Protein AF-A0A946EES5-F1 (afdb_monomer)

Mean predicted aligned error: 3.03 Å

Solvent-accessible surface area (backbone atoms only — not comparable to full-atom values): 7093 Å² total; per-residue (Å²): 96,81,45,80,46,73,55,46,76,52,67,32,82,44,67,64,56,94,56,80,50,48,22,38,43,34,30,37,31,34,50,18,41,40,41,34,32,42,40,18,38,38,37,52,71,49,54,51,23,34,46,30,40,52,43,54,90,53,88,56,93,37,40,19,36,37,62,65,50,45,87,90,53,34,37,37,34,41,23,27,32,66,66,40,57,74,72,60,67,70,51,71,50,74,49,70,51,97,86,68,33,36,35,37,25,52,73,89,39,61,53,32,39,34,33,49,96,59,87,84,51,77,89,43,49,47,78,50,68,48,93,122

pLDDT: mean 94.78, std 5.59, range [58.81, 98.81]

Secondary structure (DSSP, 8-state):
---EEEEEESS-EEE--SSSS--EEEEEESS-EEEE-TT-EEEEEES--EEEEE-TT---SS-EEEEEE-TTT-EEEEEE-HHHHHTT---EEEEE-TTS-EEEEETTEEEEEEEESS---GGGEEEEE---

Structure (mmCIF, N/CA/C/O backbone):
data_AF-A0A946EES5-F1
#
_entry.id   AF-A0A946EES5-F1
#
loop_
_atom_site.group_PDB
_atom_site.id
_atom_site.type_symbol
_atom_site.label_atom_id
_atom_site.label_alt_id
_atom_site.label_comp_id
_atom_site.label_asym_id
_atom_site.label_entity_id
_atom_site.label_seq_id
_atom_site.pdbx_PDB_ins_code
_atom_site.Cartn_x
_atom_site.Cartn_y
_atom_site.Cartn_z
_atom_site.occupancy
_atom_site.B_iso_or_equiv
_atom_site.auth_seq_id
_atom_site.auth_comp_id
_atom_site.auth_asym_id
_atom_site.auth_atom_id
_atom_site.pdbx_PDB_model_num
ATOM 1 N N . GLY A 1 1 ? 15.443 2.093 -7.897 1.00 84.12 1 GLY A N 1
ATOM 2 C CA . GLY A 1 1 ? 16.184 3.347 -8.166 1.00 84.12 1 GLY A CA 1
ATOM 3 C C . GLY A 1 1 ? 15.425 4.427 -7.443 1.00 84.12 1 GLY A C 1
ATOM 4 O O . GLY A 1 1 ? 14.816 4.089 -6.462 1.00 84.12 1 GLY A O 1
ATOM 5 N N . GLU A 1 2 ? 15.420 5.695 -7.856 1.00 94.44 2 GLU A N 1
ATOM 6 C CA . GLU A 1 2 ? 14.176 6.461 -7.634 1.00 94.44 2 GLU A CA 1
ATOM 7 C C . GLU A 1 2 ? 13.440 6.356 -8.960 1.00 94.44 2 GLU A C 1
ATOM 9 O O . GLU A 1 2 ? 13.906 6.918 -9.959 1.00 94.44 2 GLU A O 1
ATOM 14 N N . ASP A 1 3 ? 12.376 5.567 -8.988 1.00 95.31 3 ASP A N 1
ATOM 15 C CA . ASP A 1 3 ? 11.638 5.232 -10.191 1.00 95.31 3 ASP A CA 1
ATOM 16 C C . ASP A 1 3 ? 10.216 5.814 -10.146 1.00 95.31 3 ASP A C 1
ATOM 18 O O . ASP A 1 3 ? 9.598 6.016 -9.099 1.00 95.31 3 ASP A O 1
ATOM 22 N N . VAL A 1 4 ? 9.699 6.143 -11.331 1.00 97.06 4 VAL A N 1
ATOM 23 C CA . VAL A 1 4 ? 8.317 6.594 -11.521 1.00 97.06 4 VAL A CA 1
ATOM 24 C C . VAL A 1 4 ? 7.677 5.679 -12.552 1.00 97.06 4 VAL A C 1
ATOM 26 O O . VAL A 1 4 ? 8.108 5.649 -13.709 1.00 97.06 4 VAL A O 1
ATOM 29 N N . LEU A 1 5 ? 6.660 4.936 -12.129 1.00 97.81 5 LEU A N 1
ATOM 30 C CA . LEU A 1 5 ? 6.031 3.869 -12.896 1.00 97.81 5 LEU A CA 1
ATOM 31 C C . LEU A 1 5 ? 4.550 4.188 -13.133 1.00 97.81 5 LEU A C 1
ATOM 33 O O . LEU A 1 5 ? 3.841 4.594 -12.215 1.00 97.81 5 LEU A O 1
ATOM 37 N N . PHE A 1 6 ? 4.096 3.999 -14.374 1.00 97.94 6 PHE A N 1
ATOM 38 C CA . PHE A 1 6 ? 2.715 4.236 -14.801 1.00 97.94 6 PHE A CA 1
ATOM 39 C C . PHE A 1 6 ? 2.203 3.018 -15.577 1.00 97.94 6 PHE A C 1
ATOM 41 O O . PHE A 1 6 ? 2.826 2.665 -16.583 1.00 97.94 6 PHE A O 1
ATOM 48 N N . GLY A 1 7 ? 1.089 2.423 -15.146 1.00 97.88 7 GLY A N 1
ATOM 49 C CA . GLY A 1 7 ? 0.407 1.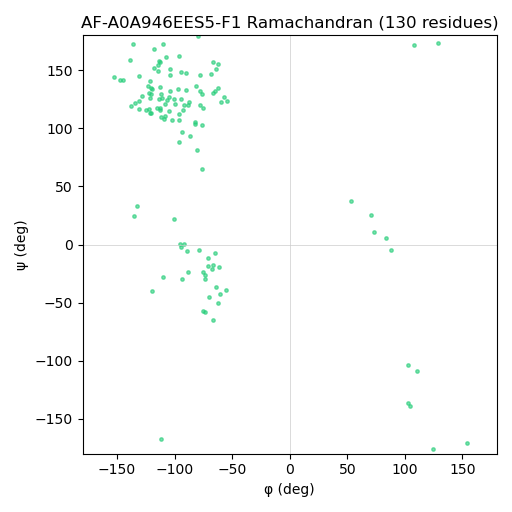337 -15.865 1.00 97.88 7 GLY A CA 1
ATOM 50 C C . GLY A 1 7 ? -0.351 1.869 -17.081 1.00 97.88 7 GLY A C 1
ATOM 51 O O . GLY A 1 7 ? -0.014 1.597 -18.237 1.00 97.88 7 GLY A O 1
ATOM 52 N N . GLY A 1 8 ? -1.267 2.805 -16.834 1.00 97.88 8 GLY A N 1
ATOM 53 C CA . GLY A 1 8 ? -1.996 3.522 -17.869 1.00 97.88 8 GLY A CA 1
ATOM 54 C C . GLY A 1 8 ? -3.417 3.006 -18.038 1.00 97.88 8 GLY A C 1
ATOM 55 O O . GLY A 1 8 ? -4.296 3.445 -17.314 1.00 97.88 8 GLY A O 1
ATOM 56 N N . ASN A 1 9 ? -3.682 2.221 -19.084 1.00 98.31 9 ASN A N 1
ATOM 57 C CA . ASN A 1 9 ? -5.004 1.624 -19.300 1.00 98.31 9 ASN A CA 1
ATOM 58 C C . ASN A 1 9 ? -4.859 0.102 -19.379 1.00 98.31 9 ASN A C 1
ATOM 60 O O . ASN A 1 9 ? -4.084 -0.378 -20.211 1.00 98.31 9 ASN A O 1
ATOM 64 N N . GLY A 1 10 ? -5.764 -0.610 -18.719 1.00 98.38 10 GLY A N 1
ATOM 65 C CA . GLY A 1 10 ? -5.764 -2.065 -18.613 1.00 98.38 10 GLY A CA 1
ATOM 66 C C . GLY A 1 10 ? -5.372 -2.489 -17.202 1.00 98.38 10 GLY A C 1
ATOM 67 O O . GLY A 1 10 ? -4.995 -1.652 -16.406 1.00 98.38 10 GLY A O 1
ATOM 68 N N . ASP A 1 11 ? -5.492 -3.780 -16.920 1.00 98.75 11 ASP A N 1
ATOM 69 C CA . ASP A 1 11 ? -5.149 -4.335 -15.611 1.00 98.75 11 ASP A CA 1
ATOM 70 C C . ASP A 1 11 ? -3.627 -4.561 -15.566 1.00 98.75 11 ASP A C 1
ATOM 72 O O . ASP A 1 11 ? -3.104 -5.469 -16.233 1.00 98.75 11 ASP A O 1
ATOM 76 N N . ASP A 1 12 ? -2.908 -3.705 -14.845 1.00 98.69 12 ASP A N 1
ATOM 77 C CA . ASP A 1 12 ? -1.452 -3.641 -14.833 1.00 98.69 12 ASP A CA 1
ATOM 78 C C . ASP A 1 12 ? -0.833 -4.252 -13.561 1.00 98.69 12 ASP A C 1
ATOM 80 O O . ASP A 1 12 ? -1.397 -4.254 -12.469 1.00 98.69 12 ASP A O 1
ATOM 84 N N . TYR A 1 13 ? 0.388 -4.778 -13.709 1.00 98.25 13 TYR A N 1
ATOM 85 C CA . TYR A 1 13 ? 1.253 -5.168 -12.591 1.00 98.25 13 TYR A CA 1
ATOM 86 C C . TYR A 1 13 ? 2.411 -4.180 -12.496 1.00 98.25 13 TYR A C 1
ATOM 88 O O . TYR A 1 13 ? 3.197 -4.057 -13.444 1.00 98.25 13 TYR A O 1
ATOM 96 N N . ILE A 1 14 ? 2.541 -3.508 -11.354 1.00 98.00 14 ILE A N 1
ATOM 97 C CA . ILE A 1 14 ? 3.556 -2.481 -11.122 1.00 98.00 14 ILE A CA 1
ATOM 98 C C . ILE A 1 14 ? 4.310 -2.798 -9.834 1.00 98.00 14 ILE A C 1
ATOM 100 O O . ILE A 1 14 ? 3.704 -2.973 -8.787 1.00 98.00 14 ILE A O 1
ATOM 104 N N . GLU A 1 15 ? 5.639 -2.830 -9.899 1.00 95.44 15 GLU A N 1
ATOM 105 C CA . GLU A 1 15 ? 6.515 -3.102 -8.757 1.00 95.44 15 GLU A CA 1
ATOM 106 C C . GLU A 1 15 ? 7.659 -2.084 -8.753 1.00 95.44 15 GLU A C 1
ATOM 108 O O . GLU A 1 15 ? 8.386 -1.988 -9.745 1.00 95.44 15 GLU A O 1
ATOM 113 N N . GLY A 1 16 ? 7.797 -1.314 -7.665 1.00 88.94 16 GLY A N 1
ATOM 114 C CA . GLY A 1 16 ? 8.840 -0.280 -7.523 1.00 88.94 16 GLY A CA 1
ATOM 115 C C . GLY A 1 16 ? 10.251 -0.874 -7.526 1.00 88.94 16 GLY A C 1
ATOM 116 O O . GLY A 1 16 ? 11.166 -0.382 -8.185 1.00 88.94 16 GLY A O 1
ATOM 117 N N . GLY A 1 17 ? 10.382 -2.050 -6.916 1.00 87.62 17 GLY A N 1
ATOM 118 C CA . GLY A 1 17 ? 11.626 -2.792 -6.804 1.00 87.62 17 GLY A CA 1
ATOM 119 C C . GLY A 1 17 ? 11.953 -3.092 -5.349 1.00 87.62 17 GLY A C 1
ATOM 120 O O . GLY A 1 17 ? 11.172 -2.818 -4.446 1.00 87.62 17 GLY A O 1
ATOM 121 N N . SER A 1 18 ? 13.120 -3.704 -5.128 1.00 83.00 18 SER A N 1
ATOM 122 C CA . SER A 1 18 ? 13.501 -4.241 -3.818 1.00 83.00 18 SER A CA 1
ATOM 123 C C . SER A 1 18 ? 14.453 -3.360 -3.006 1.00 83.00 18 SER A C 1
ATOM 125 O O . SER A 1 18 ? 15.265 -3.878 -2.230 1.00 83.00 18 SER A O 1
ATOM 127 N N . ASP A 1 19 ? 14.496 -2.064 -3.299 1.00 87.00 19 ASP A N 1
ATOM 128 C CA . ASP A 1 19 ? 15.456 -1.153 -2.691 1.00 87.00 19 ASP A CA 1
ATOM 129 C C . ASP A 1 19 ? 14.782 -0.164 -1.727 1.00 87.00 19 ASP A C 1
ATOM 131 O O . ASP A 1 19 ? 13.579 -0.189 -1.512 1.00 87.00 19 ASP A O 1
ATOM 135 N N . THR A 1 20 ? 15.586 0.615 -1.002 1.00 85.44 20 THR A N 1
ATOM 136 C CA . THR A 1 20 ? 15.082 1.504 0.062 1.00 85.44 20 THR A CA 1
ATOM 137 C C . THR A 1 20 ? 14.815 2.928 -0.418 1.00 85.44 20 THR A C 1
ATOM 139 O O . THR A 1 20 ? 14.522 3.809 0.398 1.00 85.44 20 THR A O 1
ATOM 142 N N . VAL A 1 21 ? 15.095 3.206 -1.687 1.00 92.31 21 VAL A N 1
ATOM 143 C CA . VAL A 1 21 ? 14.834 4.493 -2.313 1.00 92.31 21 VAL A CA 1
ATOM 144 C C . VAL A 1 21 ? 13.364 4.498 -2.712 1.00 92.31 21 VAL A C 1
ATOM 146 O O . VAL A 1 21 ? 12.835 3.502 -3.169 1.00 92.31 21 VAL A O 1
ATOM 149 N N . ARG A 1 22 ? 12.697 5.622 -2.453 1.00 95.25 22 ARG A N 1
ATOM 150 C CA . ARG A 1 22 ? 11.265 5.765 -2.702 1.00 95.25 22 ARG A CA 1
ATOM 151 C C . ARG A 1 22 ? 10.975 5.682 -4.194 1.00 95.25 22 ARG A C 1
ATOM 153 O O . ARG A 1 22 ? 11.524 6.488 -4.942 1.00 95.25 22 ARG A O 1
ATOM 160 N N . ASP A 1 23 ? 9.990 4.874 -4.545 1.00 97.31 23 ASP A N 1
ATOM 161 C CA . ASP A 1 23 ? 9.383 4.849 -5.866 1.00 97.31 23 ASP A CA 1
ATOM 162 C C . ASP A 1 23 ? 7.974 5.464 -5.863 1.00 97.31 23 ASP A C 1
ATOM 164 O O . ASP A 1 23 ? 7.323 5.636 -4.824 1.00 97.31 23 ASP A O 1
ATOM 168 N N . PHE A 1 24 ? 7.507 5.839 -7.054 1.00 98.25 24 PHE A N 1
ATOM 169 C CA . PHE A 1 24 ? 6.171 6.388 -7.283 1.00 98.25 24 PHE A CA 1
ATOM 170 C C . PHE A 1 24 ? 5.421 5.518 -8.289 1.00 98.25 24 PHE A C 1
ATOM 172 O O . PHE A 1 24 ? 5.788 5.467 -9.465 1.00 98.25 24 PHE A O 1
ATOM 179 N N . LEU A 1 25 ? 4.367 4.848 -7.830 1.00 98.62 25 LEU A N 1
ATOM 180 C CA . LEU A 1 25 ? 3.597 3.880 -8.604 1.00 98.62 25 LEU A CA 1
ATOM 181 C C . LEU A 1 25 ? 2.197 4.438 -8.877 1.00 98.62 25 LEU A C 1
ATOM 183 O O . LEU A 1 25 ? 1.503 4.875 -7.957 1.00 98.62 25 LEU A O 1
ATOM 187 N N . ASN A 1 26 ? 1.776 4.414 -10.140 1.00 98.69 26 ASN A N 1
ATOM 188 C CA . ASN A 1 26 ? 0.441 4.824 -10.566 1.00 98.69 26 ASN A CA 1
ATOM 189 C C . ASN A 1 26 ? -0.181 3.753 -11.473 1.00 98.69 26 ASN A C 1
ATOM 191 O O . ASN A 1 26 ? 0.355 3.512 -12.556 1.00 98.69 26 ASN A O 1
ATOM 195 N N . GLY A 1 27 ? -1.282 3.142 -11.031 1.00 98.62 27 GLY A N 1
ATOM 196 C CA . GLY A 1 27 ? -2.024 2.128 -11.788 1.00 98.62 27 GLY A CA 1
ATOM 197 C C . GLY A 1 27 ? -2.659 2.733 -13.035 1.00 98.62 27 GLY A C 1
ATOM 198 O O . GLY A 1 27 ? -2.188 2.538 -14.156 1.00 98.62 27 GLY A O 1
ATOM 199 N N . GLY A 1 28 ? -3.606 3.643 -12.827 1.00 98.69 28 GLY A N 1
ATOM 200 C CA . GLY A 1 28 ? -4.261 4.390 -13.888 1.00 98.69 28 GLY A CA 1
ATOM 201 C C . GLY A 1 28 ? -5.713 3.966 -14.033 1.00 98.69 28 GLY A C 1
ATOM 202 O O . GLY A 1 28 ? -6.552 4.393 -13.250 1.00 98.69 28 GLY A O 1
ATOM 203 N N . ARG A 1 29 ? -6.048 3.266 -15.113 1.00 98.62 29 ARG A N 1
ATOM 204 C CA . ARG A 1 29 ? -7.379 2.702 -15.348 1.00 98.62 29 ARG A CA 1
ATOM 205 C C . ARG A 1 29 ? -7.268 1.199 -15.488 1.00 98.62 29 ARG A C 1
ATOM 207 O O . ARG A 1 29 ? -6.640 0.773 -16.451 1.00 98.62 29 ARG A O 1
ATOM 214 N N . GLY A 1 30 ? -8.084 0.461 -14.758 1.00 98.62 30 GLY A N 1
ATOM 215 C CA . GLY A 1 30 ? -8.085 -0.997 -14.777 1.00 98.62 30 GLY A CA 1
ATOM 216 C C . GLY A 1 30 ? -7.995 -1.521 -13.357 1.00 98.62 30 GLY A C 1
ATOM 217 O O . GLY A 1 30 ? -7.871 -0.738 -12.429 1.00 98.62 30 GLY A O 1
ATOM 218 N N . ASP A 1 31 ? -8.113 -2.831 -13.197 1.00 98.81 31 ASP A N 1
ATOM 219 C CA . ASP A 1 31 ? -7.955 -3.458 -11.888 1.00 98.81 31 ASP A CA 1
ATOM 220 C C . ASP A 1 31 ? -6.457 -3.744 -11.680 1.00 98.81 31 ASP A C 1
ATOM 222 O O . ASP A 1 31 ? -5.941 -4.767 -12.145 1.00 98.81 31 ASP A O 1
ATOM 226 N N . ASP A 1 32 ? -5.739 -2.820 -11.039 1.00 98.81 32 ASP A N 1
ATOM 227 C CA . ASP A 1 32 ? -4.276 -2.836 -10.989 1.00 98.81 32 ASP A CA 1
ATOM 228 C C . ASP A 1 32 ? -3.722 -3.532 -9.732 1.00 98.81 32 ASP A C 1
ATOM 230 O O . ASP A 1 32 ? -4.292 -3.485 -8.642 1.00 98.81 32 ASP A O 1
ATOM 234 N N . LEU A 1 33 ? -2.549 -4.163 -9.858 1.00 98.62 33 LEU A N 1
ATOM 235 C CA . LEU A 1 33 ? -1.762 -4.683 -8.735 1.00 98.62 33 LEU A CA 1
ATOM 236 C C . LEU A 1 33 ? -0.476 -3.868 -8.582 1.00 98.62 33 LEU A C 1
ATOM 238 O O . LEU A 1 33 ? 0.447 -3.980 -9.394 1.00 98.62 33 LEU A O 1
ATOM 242 N N . LEU A 1 34 ? -0.402 -3.080 -7.509 1.00 98.62 34 LEU A N 1
ATOM 243 C CA . LEU A 1 34 ? 0.748 -2.242 -7.186 1.00 98.62 34 LEU A CA 1
ATOM 244 C C . LEU A 1 34 ? 1.494 -2.834 -5.987 1.00 98.62 34 LEU A C 1
ATOM 246 O O . LEU A 1 34 ? 0.999 -2.799 -4.861 1.00 98.62 34 LEU A O 1
ATOM 250 N N . VAL A 1 35 ? 2.695 -3.355 -6.230 1.00 97.00 35 VAL A N 1
ATOM 251 C CA . VAL A 1 35 ? 3.589 -3.927 -5.219 1.00 97.00 35 VAL A CA 1
ATOM 252 C C . VAL A 1 35 ? 4.597 -2.874 -4.776 1.00 97.00 35 VAL A C 1
ATOM 254 O O . VAL A 1 35 ? 5.472 -2.460 -5.539 1.00 97.00 35 VAL A O 1
ATOM 257 N N . ALA A 1 36 ? 4.475 -2.455 -3.524 1.00 94.81 36 ALA A N 1
ATOM 258 C CA . ALA A 1 36 ? 5.335 -1.468 -2.898 1.00 94.81 36 ALA A CA 1
ATOM 259 C C . ALA A 1 36 ? 6.164 -2.049 -1.764 1.00 94.81 36 ALA A C 1
ATOM 261 O O . ALA A 1 36 ? 5.770 -2.992 -1.071 1.00 94.81 36 ALA A O 1
ATOM 262 N N . GLN A 1 37 ? 7.288 -1.387 -1.532 1.00 92.25 37 GLN A N 1
ATOM 263 C CA . GLN A 1 37 ? 8.123 -1.580 -0.365 1.00 92.25 37 GLN A CA 1
ATOM 264 C C . GLN A 1 37 ? 8.087 -0.345 0.539 1.00 92.25 37 GLN A C 1
ATOM 266 O O . GLN A 1 37 ? 7.230 0.539 0.446 1.00 92.25 37 GLN A O 1
ATOM 271 N N . GLN A 1 38 ? 9.006 -0.314 1.497 1.00 93.19 38 GLN A N 1
ATOM 272 C CA . GLN A 1 38 ? 9.104 0.758 2.470 1.00 93.19 38 GLN A CA 1
ATOM 273 C C . GLN A 1 38 ? 9.339 2.133 1.827 1.00 93.19 38 GLN A C 1
ATOM 275 O O . GLN A 1 38 ? 10.370 2.396 1.212 1.00 93.19 38 GLN A O 1
ATOM 280 N N . GLY A 1 39 ? 8.439 3.072 2.106 1.00 95.25 39 GLY A N 1
ATOM 281 C CA . GLY A 1 39 ? 8.586 4.473 1.721 1.00 95.25 39 GLY A CA 1
ATOM 282 C C . GLY A 1 39 ? 8.062 4.827 0.331 1.00 95.25 39 GLY A C 1
ATOM 283 O O . GLY A 1 39 ? 8.062 6.024 0.022 1.00 95.25 39 GLY A O 1
ATOM 284 N N . ASP A 1 40 ? 7.602 3.847 -0.447 1.00 97.38 40 ASP A N 1
ATOM 285 C CA . ASP A 1 40 ? 6.989 4.047 -1.762 1.00 97.38 40 ASP A CA 1
ATOM 286 C C . ASP A 1 40 ? 5.654 4.779 -1.668 1.00 97.38 40 ASP A C 1
ATOM 288 O O . ASP A 1 40 ? 4.988 4.783 -0.629 1.00 97.38 40 ASP A O 1
ATOM 292 N N . VAL A 1 41 ? 5.264 5.417 -2.768 1.00 98.25 41 VAL A N 1
ATOM 293 C CA . VAL A 1 41 ? 4.021 6.183 -2.880 1.00 98.25 41 VAL A CA 1
ATOM 294 C C . VAL A 1 41 ? 3.169 5.605 -4.004 1.00 98.25 41 VAL A C 1
ATOM 296 O O . VAL A 1 41 ? 3.630 5.492 -5.137 1.00 98.25 41 VAL A O 1
ATOM 299 N N . LEU A 1 42 ? 1.921 5.268 -3.693 1.00 98.75 42 LEU A N 1
ATOM 300 C CA . LEU A 1 42 ? 1.020 4.512 -4.551 1.00 98.75 42 LEU A CA 1
ATOM 301 C C . LEU A 1 42 ? -0.256 5.298 -4.849 1.00 98.75 42 LEU A C 1
ATOM 303 O O . LEU A 1 42 ? -0.822 5.962 -3.978 1.00 98.75 42 LEU A O 1
ATOM 307 N N . THR A 1 43 ? -0.732 5.193 -6.083 1.00 98.62 43 THR A N 1
ATOM 308 C CA . THR A 1 43 ? -2.044 5.681 -6.522 1.00 98.62 43 THR A CA 1
ATOM 309 C C . THR A 1 43 ? -2.656 4.626 -7.434 1.00 98.62 43 THR A C 1
ATOM 311 O O . THR A 1 43 ? -2.047 4.309 -8.455 1.00 98.62 43 THR A O 1
ATOM 314 N N . GLY A 1 44 ? -3.807 4.075 -7.055 1.00 98.31 44 GLY A N 1
ATOM 315 C CA . GLY A 1 44 ? -4.488 3.023 -7.819 1.00 98.31 44 GLY A CA 1
ATOM 316 C C . GLY A 1 44 ? -5.129 3.603 -9.074 1.00 98.31 44 GLY A C 1
ATOM 317 O O . GLY A 1 44 ? -4.679 3.344 -10.188 1.00 98.31 44 GLY A O 1
ATOM 318 N N . GLY A 1 45 ? -6.023 4.573 -8.887 1.00 98.31 45 GLY A N 1
ATOM 319 C CA . GLY A 1 45 ? -6.753 5.226 -9.964 1.00 98.31 45 GLY A CA 1
ATOM 320 C C . GLY A 1 45 ? -8.196 4.734 -10.087 1.00 98.31 45 GLY A C 1
ATOM 321 O O . GLY A 1 45 ? -8.948 4.730 -9.118 1.00 98.31 45 GLY A O 1
ATOM 322 N N . GLU A 1 46 ? -8.652 4.490 -11.317 1.00 98.19 46 GLU A N 1
ATOM 323 C CA . GLU A 1 46 ? -9.996 3.967 -11.585 1.00 98.19 46 GLU A CA 1
ATOM 324 C C . GLU A 1 46 ? -9.940 2.435 -11.676 1.00 98.19 46 GLU A C 1
ATOM 326 O O . GLU A 1 46 ? -9.423 1.930 -12.668 1.00 98.19 46 GLU A O 1
ATOM 331 N N . GLY A 1 47 ? -10.595 1.711 -10.770 1.00 98.25 47 GLY A N 1
ATOM 332 C CA . GLY A 1 47 ? -10.677 0.252 -10.856 1.00 98.25 47 GLY A CA 1
ATOM 333 C C . GLY A 1 47 ? -10.871 -0.403 -9.501 1.00 98.25 47 GLY A C 1
ATOM 334 O O . GLY A 1 47 ? -11.183 0.281 -8.530 1.00 98.25 47 GLY A O 1
ATOM 335 N N . LEU A 1 48 ? -10.759 -1.731 -9.472 1.00 98.62 48 LEU A N 1
ATOM 336 C CA . LEU A 1 48 ? -10.641 -2.518 -8.247 1.00 98.62 48 LEU A CA 1
ATOM 337 C C . LEU A 1 48 ? -9.156 -2.798 -7.992 1.00 98.62 48 LEU A C 1
ATOM 339 O O . LEU A 1 48 ? -8.630 -3.824 -8.435 1.00 98.62 48 LEU A O 1
ATOM 343 N N . ASP A 1 49 ? -8.480 -1.894 -7.290 1.00 98.75 49 ASP A N 1
ATOM 344 C CA . ASP A 1 49 ? -7.028 -1.956 -7.162 1.00 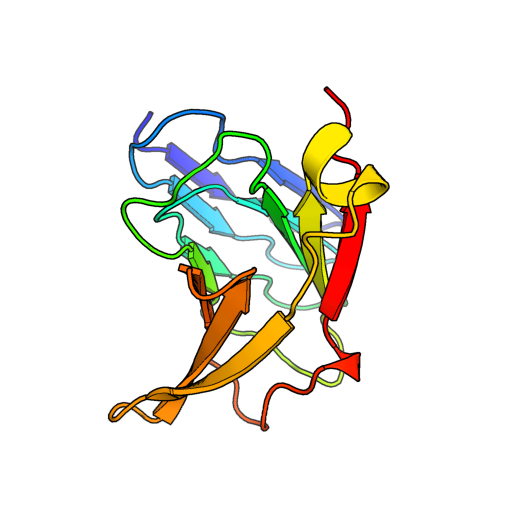98.75 49 ASP A CA 1
ATOM 345 C C . ASP A 1 49 ? -6.582 -2.781 -5.951 1.00 98.75 49 ASP A C 1
ATOM 347 O O . ASP A 1 49 ? -7.215 -2.820 -4.890 1.00 98.75 49 ASP A O 1
ATOM 351 N N . THR A 1 50 ? -5.439 -3.447 -6.090 1.00 98.75 50 THR A N 1
ATOM 352 C CA . THR A 1 50 ? -4.750 -4.121 -4.989 1.00 98.75 50 THR A CA 1
ATOM 353 C C . THR A 1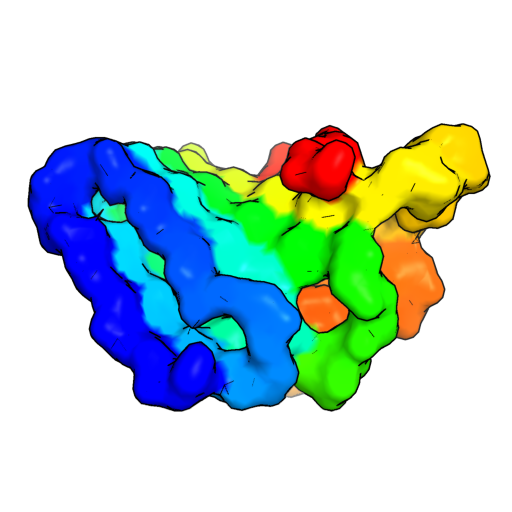 50 ? -3.437 -3.416 -4.683 1.00 98.75 50 THR A C 1
ATOM 355 O O . THR A 1 50 ? -2.493 -3.430 -5.475 1.00 98.75 50 THR A O 1
ATOM 358 N N . PHE A 1 51 ? -3.350 -2.849 -3.481 1.00 98.75 51 PHE A N 1
ATOM 359 C CA . PHE A 1 51 ? -2.129 -2.260 -2.941 1.00 98.75 51 PHE A CA 1
ATOM 360 C C . PHE A 1 51 ? -1.392 -3.306 -2.105 1.00 98.75 51 PHE A C 1
ATOM 362 O O . PHE A 1 51 ? -1.716 -3.528 -0.935 1.00 98.75 51 PHE A O 1
ATOM 369 N N . ALA A 1 52 ? -0.410 -3.967 -2.709 1.00 97.94 52 ALA A N 1
ATOM 370 C CA . ALA A 1 52 ? 0.404 -4.974 -2.050 1.00 97.94 52 ALA A CA 1
ATOM 371 C C . ALA A 1 52 ? 1.615 -4.328 -1.365 1.00 97.94 52 ALA A C 1
ATOM 373 O O . ALA A 1 52 ? 2.455 -3.704 -2.008 1.00 97.94 52 ALA A O 1
ATOM 374 N N . ILE A 1 53 ? 1.717 -4.486 -0.049 1.00 96.81 53 ILE A N 1
ATOM 375 C CA . ILE A 1 53 ? 2.838 -4.018 0.764 1.00 96.81 53 ILE A CA 1
ATOM 376 C C . ILE A 1 53 ? 3.728 -5.215 1.081 1.00 96.81 53 ILE A C 1
ATOM 378 O O . ILE A 1 53 ? 3.367 -6.077 1.893 1.00 96.81 53 ILE A O 1
ATOM 382 N N . ASP A 1 54 ? 4.895 -5.272 0.443 1.00 95.06 54 ASP A N 1
ATOM 383 C CA . ASP A 1 54 ? 5.869 -6.331 0.672 1.00 95.06 54 ASP A CA 1
ATOM 384 C C . ASP A 1 54 ? 6.711 -6.045 1.917 1.00 95.06 54 ASP A C 1
ATOM 386 O O . ASP A 1 54 ? 7.625 -5.218 1.924 1.00 95.06 54 ASP A O 1
ATOM 390 N N . THR A 1 55 ? 6.394 -6.761 2.996 1.00 93.56 55 THR A N 1
ATOM 391 C CA . THR A 1 55 ? 7.112 -6.680 4.275 1.00 93.56 55 THR A CA 1
ATOM 392 C C . THR A 1 55 ? 8.192 -7.754 4.419 1.00 93.56 55 THR A C 1
ATOM 394 O O . THR A 1 55 ? 8.886 -7.809 5.435 1.00 93.56 55 THR A O 1
ATOM 397 N N . SER A 1 56 ? 8.382 -8.612 3.409 1.00 90.38 56 SER A N 1
ATOM 398 C CA . SER A 1 56 ? 9.313 -9.746 3.480 1.00 90.38 56 SER A CA 1
ATOM 399 C C . SER A 1 56 ? 10.787 -9.338 3.548 1.00 90.38 56 SER A C 1
ATOM 401 O O . SER A 1 56 ? 11.619 -10.093 4.057 1.00 90.38 56 SER A O 1
ATOM 403 N N . ALA A 1 57 ? 11.108 -8.116 3.112 1.00 82.88 57 ALA A N 1
ATOM 404 C CA . ALA A 1 57 ? 12.433 -7.518 3.253 1.00 82.88 57 ALA A CA 1
ATOM 405 C C . ALA A 1 57 ? 12.781 -7.129 4.708 1.00 82.88 57 ALA A C 1
ATOM 407 O O . ALA A 1 57 ? 13.948 -6.864 5.013 1.00 82.88 57 ALA A O 1
ATOM 408 N N . GLY A 1 58 ? 11.804 -7.142 5.622 1.00 83.38 58 GLY A N 1
ATOM 409 C CA . GLY A 1 58 ? 11.985 -6.860 7.041 1.00 83.38 58 GLY A CA 1
ATOM 410 C C . GLY A 1 58 ? 11.490 -5.473 7.448 1.00 83.38 58 GLY A C 1
ATOM 411 O O . GLY A 1 58 ? 10.417 -5.047 7.040 1.00 83.38 58 GLY A O 1
ATOM 412 N N . VAL A 1 59 ? 12.259 -4.800 8.310 1.00 82.00 59 VAL A N 1
ATOM 413 C CA . VAL A 1 59 ? 11.822 -3.580 9.012 1.00 82.00 59 VAL A CA 1
ATOM 414 C C . VAL A 1 59 ? 11.834 -2.358 8.090 1.00 82.00 59 VAL A C 1
ATOM 416 O O . VAL A 1 59 ? 12.860 -2.035 7.492 1.00 82.00 59 VAL A O 1
ATOM 419 N N . PHE A 1 60 ? 10.723 -1.636 8.062 1.00 87.31 60 PHE A N 1
ATOM 420 C CA . PHE A 1 60 ? 10.464 -0.411 7.333 1.00 87.31 60 PHE A CA 1
ATOM 421 C C . PHE A 1 60 ? 11.104 0.775 8.056 1.00 87.31 60 PHE A C 1
ATOM 423 O O . PHE A 1 60 ? 10.774 1.120 9.191 1.00 87.31 60 PHE A O 1
ATOM 430 N N . ALA A 1 61 ? 12.011 1.466 7.367 1.00 88.56 61 ALA A N 1
ATOM 431 C CA . ALA A 1 61 ? 12.487 2.769 7.834 1.00 88.56 61 ALA A CA 1
ATOM 432 C C . ALA A 1 61 ? 11.430 3.878 7.651 1.00 88.56 61 ALA A C 1
ATOM 434 O O . ALA A 1 61 ? 11.466 4.891 8.352 1.00 88.56 61 ALA A O 1
ATOM 435 N N . GLN A 1 62 ? 10.533 3.704 6.676 1.00 93.69 62 GLN A N 1
ATOM 436 C CA . GLN A 1 62 ? 9.426 4.595 6.330 1.00 93.69 62 GLN A CA 1
ATOM 437 C C . GLN A 1 62 ? 8.238 3.744 5.870 1.00 93.69 62 GLN A C 1
ATOM 439 O O . GLN A 1 62 ? 8.432 2.760 5.159 1.00 93.69 62 GLN A O 1
ATOM 444 N N . SER A 1 63 ? 7.025 4.142 6.239 1.00 95.62 63 SER A N 1
ATOM 445 C CA . SER A 1 63 ? 5.794 3.519 5.760 1.00 95.62 63 SER A CA 1
ATOM 446 C C . SER A 1 63 ? 5.564 3.787 4.274 1.00 95.62 63 SER A C 1
ATOM 448 O O . SER A 1 63 ? 5.915 4.856 3.762 1.00 95.62 63 SER A O 1
ATOM 450 N N . ALA A 1 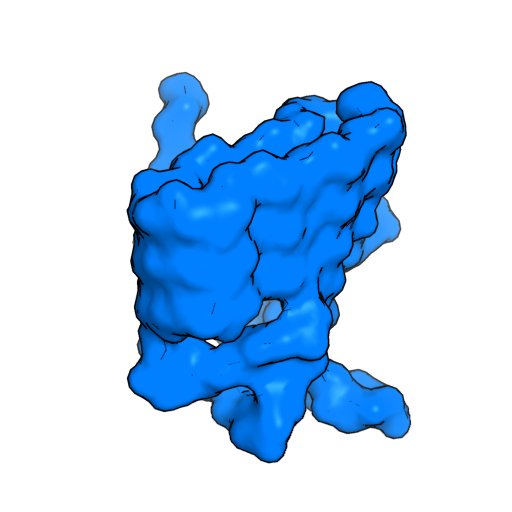64 ? 4.968 2.815 3.581 1.00 97.19 64 ALA A N 1
ATOM 451 C CA . ALA A 1 64 ? 4.400 3.038 2.257 1.00 97.19 64 ALA A CA 1
ATOM 452 C C . ALA A 1 64 ? 3.229 4.031 2.352 1.00 97.19 64 ALA A C 1
ATOM 454 O O . ALA A 1 64 ? 2.558 4.117 3.383 1.00 97.19 64 ALA A O 1
ATOM 455 N N . GLN A 1 65 ? 2.976 4.796 1.296 1.00 98.12 65 GLN A N 1
ATOM 456 C CA . GLN A 1 65 ? 1.929 5.815 1.271 1.00 98.12 65 GLN A CA 1
ATOM 457 C C . GLN A 1 65 ? 0.923 5.509 0.171 1.00 98.12 65 GLN A C 1
ATOM 459 O O . GLN A 1 65 ? 1.250 5.609 -1.006 1.00 98.12 65 GLN A O 1
ATOM 464 N N . ILE A 1 66 ? -0.309 5.189 0.550 1.00 98.62 66 ILE A N 1
ATOM 465 C CA . ILE A 1 66 ? -1.413 4.966 -0.385 1.00 98.62 66 ILE A CA 1
ATOM 466 C C . ILE A 1 66 ? -2.260 6.237 -0.431 1.00 98.62 66 ILE A C 1
ATOM 468 O O . ILE A 1 66 ? -2.746 6.706 0.602 1.00 98.62 66 ILE A O 1
ATOM 472 N N . ILE A 1 67 ? -2.391 6.827 -1.618 1.00 98.25 67 ILE A N 1
ATOM 473 C CA . ILE A 1 67 ? -2.868 8.207 -1.775 1.00 98.25 67 ILE A CA 1
ATOM 474 C C . ILE A 1 67 ? -4.380 8.310 -2.013 1.00 98.25 67 ILE A C 1
ATOM 476 O O . ILE A 1 67 ? -4.969 9.323 -1.623 1.00 98.25 67 ILE A O 1
ATOM 480 N N . ASP A 1 68 ? -5.008 7.309 -2.627 1.00 97.69 68 ASP A N 1
ATOM 481 C CA . ASP A 1 68 ? -6.388 7.385 -3.129 1.00 97.69 68 ASP A CA 1
ATOM 482 C C . ASP A 1 68 ? -7.256 6.156 -2.812 1.00 97.69 68 ASP A C 1
ATOM 484 O O . ASP A 1 68 ? -8.261 5.936 -3.480 1.00 97.69 68 ASP A O 1
ATOM 488 N N . PHE A 1 69 ? -6.921 5.408 -1.757 1.00 98.50 69 PHE A N 1
ATOM 489 C CA . PHE A 1 69 ? -7.621 4.174 -1.389 1.00 98.50 69 PHE A CA 1
ATOM 490 C C . PHE A 1 69 ? -9.138 4.367 -1.217 1.00 98.50 69 PHE A C 1
ATOM 492 O O . PHE A 1 69 ? -9.602 5.129 -0.352 1.00 98.50 69 PHE A O 1
ATOM 499 N N . ASN A 1 70 ? -9.918 3.595 -1.966 1.00 97.62 70 ASN A N 1
ATOM 500 C CA . ASN A 1 70 ? -11.369 3.529 -1.895 1.00 97.62 70 ASN A CA 1
ATOM 501 C C . ASN A 1 70 ? -11.821 2.197 -1.283 1.00 97.62 70 ASN A C 1
ATOM 503 O O . ASN A 1 70 ? -11.832 1.163 -1.938 1.00 97.62 70 ASN A O 1
ATOM 507 N N . ALA A 1 71 ? -12.316 2.234 -0.043 1.00 95.75 71 ALA A N 1
ATOM 508 C CA . ALA A 1 71 ? -12.701 1.028 0.700 1.00 95.75 71 ALA A CA 1
ATOM 509 C C . ALA A 1 71 ? -13.888 0.235 0.106 1.00 95.75 71 ALA A C 1
ATOM 511 O O . ALA A 1 71 ? -14.230 -0.827 0.621 1.00 95.75 71 ALA A O 1
ATOM 512 N N . ASN A 1 72 ? -14.574 0.750 -0.923 1.00 95.44 72 ASN A N 1
ATOM 513 C CA . ASN A 1 72 ? -15.629 -0.004 -1.610 1.00 95.44 72 ASN A CA 1
ATOM 514 C C . ASN A 1 72 ? -15.099 -0.859 -2.765 1.00 95.44 72 ASN A C 1
ATOM 516 O O . ASN A 1 72 ? -15.775 -1.818 -3.142 1.00 95.44 72 ASN A O 1
ATOM 520 N N . ASP A 1 73 ? -13.943 -0.490 -3.311 1.00 96.44 73 ASP A N 1
ATOM 521 C CA . ASP A 1 73 ? -13.415 -1.007 -4.573 1.00 96.44 73 ASP A CA 1
ATOM 522 C C . ASP A 1 73 ? -12.053 -1.693 -4.362 1.00 96.44 73 ASP A C 1
ATOM 524 O O . ASP A 1 73 ? -11.828 -2.791 -4.873 1.00 96.44 73 ASP A O 1
ATOM 528 N N . ASP A 1 74 ? -11.202 -1.114 -3.516 1.00 98.50 74 ASP A N 1
ATOM 529 C CA . ASP A 1 74 ? -9.805 -1.507 -3.369 1.00 98.50 74 ASP A CA 1
ATOM 530 C C . ASP A 1 74 ? -9.558 -2.473 -2.207 1.00 98.50 74 ASP A C 1
ATOM 532 O O . ASP A 1 74 ? -10.321 -2.577 -1.239 1.00 98.50 74 ASP A O 1
ATOM 536 N N . GLN A 1 75 ? -8.408 -3.140 -2.264 1.00 98.62 75 GLN A N 1
ATOM 537 C CA . GLN A 1 75 ? -7.897 -4.007 -1.210 1.00 98.62 75 GLN A CA 1
ATOM 538 C C . GLN A 1 75 ? -6.436 -3.687 -0.888 1.00 98.62 75 GLN A C 1
ATOM 540 O O . GLN A 1 75 ? -5.635 -3.379 -1.767 1.00 98.62 75 GLN A O 1
ATOM 545 N N . ILE A 1 76 ? -6.064 -3.811 0.387 1.00 98.69 76 ILE A N 1
ATOM 546 C CA . ILE A 1 76 ? -4.660 -3.816 0.808 1.00 98.69 76 ILE A CA 1
ATOM 547 C C . ILE A 1 76 ? -4.232 -5.260 1.047 1.00 98.69 76 ILE A C 1
ATOM 549 O O . ILE A 1 76 ? -4.827 -5.977 1.854 1.00 98.69 76 ILE A O 1
ATOM 553 N N . GLU A 1 77 ? -3.163 -5.683 0.389 1.00 98.44 77 GLU A N 1
ATOM 554 C CA . GLU A 1 77 ? -2.514 -6.965 0.634 1.00 98.44 77 GLU A CA 1
ATOM 555 C C . GLU A 1 77 ? -1.217 -6.735 1.412 1.00 98.44 77 GLU A C 1
ATOM 557 O O . GLU A 1 77 ? -0.375 -5.946 1.009 1.00 98.44 77 GLU A O 1
ATOM 562 N N . ILE A 1 78 ? -1.024 -7.420 2.539 1.00 97.25 78 ILE A N 1
ATOM 563 C CA . ILE A 1 78 ? 0.257 -7.411 3.257 1.00 97.25 78 ILE A CA 1
ATOM 564 C C . ILE A 1 78 ? 0.945 -8.748 3.007 1.00 97.25 78 ILE A C 1
ATOM 566 O O . ILE A 1 78 ? 0.466 -9.802 3.448 1.00 97.25 78 ILE A O 1
ATOM 570 N N . MET A 1 79 ? 2.088 -8.697 2.326 1.00 95.31 79 MET A N 1
ATOM 571 C CA . MET A 1 79 ? 2.887 -9.875 2.007 1.00 95.31 79 MET A CA 1
ATOM 572 C C . MET A 1 79 ? 3.924 -10.086 3.109 1.00 95.31 79 MET A C 1
ATOM 574 O O . MET A 1 79 ? 4.754 -9.218 3.386 1.00 95.31 79 MET A O 1
ATOM 578 N N . LEU A 1 80 ? 3.857 -11.244 3.762 1.00 94.00 80 LEU A N 1
ATOM 579 C CA . LEU A 1 80 ? 4.733 -11.633 4.867 1.00 94.00 80 LEU A CA 1
ATOM 580 C C . LEU A 1 80 ? 5.775 -12.643 4.380 1.00 94.00 80 LEU A C 1
ATOM 582 O O . LEU A 1 80 ? 5.456 -13.516 3.568 1.00 94.00 80 LEU A O 1
ATOM 586 N N . ASP A 1 81 ? 6.989 -12.605 4.932 1.00 92.69 81 ASP A N 1
ATOM 587 C CA . ASP A 1 81 ? 7.932 -13.710 4.739 1.00 92.69 81 ASP A CA 1
ATOM 588 C C . ASP A 1 81 ? 7.380 -15.020 5.336 1.00 92.69 81 ASP A C 1
ATOM 590 O O . ASP A 1 81 ? 6.560 -15.017 6.265 1.00 92.69 81 ASP A O 1
ATOM 594 N N . GLU A 1 82 ? 7.842 -16.162 4.816 1.00 92.00 82 GLU A N 1
ATOM 595 C CA . GLU A 1 82 ? 7.334 -17.478 5.221 1.00 92.00 82 GLU A CA 1
ATOM 596 C C . GLU A 1 82 ? 7.416 -17.714 6.734 1.00 92.00 82 GLU A C 1
ATOM 598 O O . GLU A 1 82 ? 6.482 -18.269 7.319 1.00 92.00 82 GLU A O 1
ATOM 603 N N . ASN A 1 83 ? 8.499 -17.271 7.385 1.00 90.88 83 ASN A N 1
ATOM 604 C CA . ASN A 1 83 ? 8.679 -17.492 8.816 1.00 90.88 83 ASN A CA 1
ATOM 605 C C . ASN A 1 83 ? 7.694 -16.649 9.621 1.00 90.88 83 ASN A C 1
ATOM 607 O O . ASN A 1 83 ? 7.070 -17.176 10.544 1.00 90.88 83 ASN A O 1
ATOM 611 N N . SER A 1 84 ? 7.525 -15.369 9.278 1.00 90.50 84 SER A N 1
ATOM 612 C CA . SER A 1 84 ? 6.546 -14.494 9.932 1.00 90.50 84 SER A CA 1
ATOM 613 C C . SER A 1 84 ? 5.125 -15.010 9.770 1.00 90.50 84 SER A C 1
ATOM 615 O O . SER A 1 84 ? 4.365 -15.059 10.747 1.00 90.50 84 SER A O 1
ATOM 617 N N . PHE A 1 85 ? 4.784 -15.477 8.568 1.00 90.75 85 PHE A N 1
ATOM 618 C CA . PHE A 1 85 ? 3.476 -16.054 8.291 1.00 90.75 85 PHE A CA 1
ATOM 619 C C . PHE A 1 85 ? 3.222 -17.315 9.131 1.00 90.75 85 PHE A C 1
ATOM 621 O O . PHE A 1 85 ? 2.192 -17.420 9.807 1.00 90.75 85 PHE A O 1
ATOM 628 N N . ASP A 1 86 ? 4.168 -18.258 9.138 1.00 91.38 86 ASP A N 1
ATOM 629 C CA . ASP A 1 86 ? 4.016 -19.555 9.806 1.00 91.38 86 ASP A CA 1
ATOM 630 C C . ASP A 1 86 ? 4.100 -19.450 11.339 1.00 91.38 86 ASP A C 1
ATOM 632 O O . ASP A 1 86 ? 3.437 -20.206 12.053 1.00 91.38 86 ASP A O 1
ATOM 636 N N . GLN A 1 87 ? 4.855 -18.480 11.866 1.00 91.25 87 GLN A N 1
ATOM 637 C CA . GLN A 1 87 ? 4.908 -18.176 13.302 1.00 91.25 87 GLN A CA 1
ATOM 638 C C . GLN A 1 87 ? 3.699 -17.362 13.788 1.00 91.25 87 GLN A C 1
ATOM 640 O O . GLN A 1 87 ? 3.555 -17.133 14.990 1.00 91.25 87 GLN A O 1
ATOM 645 N N . GLY A 1 88 ? 2.811 -16.939 12.882 1.00 87.56 88 GLY A N 1
ATOM 646 C CA . GLY A 1 88 ? 1.630 -16.153 13.223 1.00 87.56 88 GLY A CA 1
ATOM 647 C C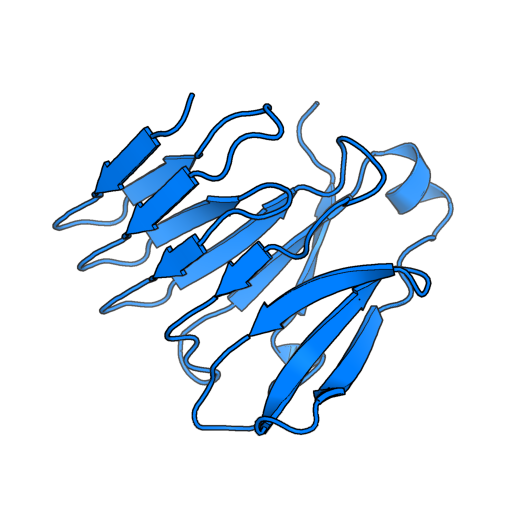 . GLY A 1 88 ? 1.955 -14.723 13.657 1.00 87.56 88 GLY A C 1
ATOM 648 O O . GLY A 1 88 ? 1.157 -14.116 14.372 1.00 87.56 88 GLY A O 1
ATOM 649 N N . MET A 1 89 ? 3.093 -14.175 13.219 1.00 88.00 89 MET A N 1
ATOM 650 C CA . MET A 1 89 ? 3.478 -12.775 13.419 1.00 88.00 89 MET A CA 1
ATOM 651 C C . MET A 1 89 ? 2.693 -11.884 12.451 1.00 88.00 89 MET A C 1
ATOM 653 O O . MET A 1 89 ? 3.240 -11.293 11.527 1.00 88.00 89 MET A O 1
ATOM 657 N N . LYS A 1 90 ? 1.374 -11.844 12.640 1.00 92.00 90 LYS A N 1
ATOM 658 C CA . LYS A 1 90 ? 0.410 -11.194 11.745 1.00 92.00 90 LYS A CA 1
ATOM 659 C C . LYS A 1 90 ? -0.588 -10.309 12.487 1.00 92.00 90 LYS A C 1
ATOM 661 O O . LYS A 1 90 ? -1.769 -10.256 12.145 1.00 92.00 90 LYS A O 1
ATOM 666 N N . ASN A 1 91 ? -0.139 -9.684 13.575 1.00 94.81 91 ASN A N 1
ATOM 667 C CA . ASN A 1 91 ? -1.000 -8.811 14.358 1.00 94.81 91 ASN A CA 1
ATOM 668 C C . ASN A 1 91 ? -1.181 -7.477 13.631 1.00 94.81 91 ASN A C 1
ATOM 670 O O . ASN A 1 91 ? -0.279 -6.640 13.677 1.00 94.81 91 ASN A O 1
ATOM 674 N N . ILE A 1 92 ? -2.340 -7.299 12.997 1.00 97.38 92 ILE A N 1
ATOM 675 C CA . ILE A 1 92 ? -2.715 -6.056 12.327 1.00 97.38 92 ILE A CA 1
ATOM 676 C C . ILE A 1 92 ? -3.597 -5.215 13.239 1.00 97.38 92 ILE A C 1
ATOM 678 O O . ILE A 1 92 ? -4.570 -5.709 13.813 1.00 97.38 92 ILE A O 1
ATOM 682 N N . HIS A 1 93 ? -3.281 -3.930 13.331 1.00 97.50 93 HIS A N 1
ATOM 683 C CA . HIS A 1 93 ? -4.218 -2.933 13.827 1.00 97.50 93 HIS A CA 1
ATOM 684 C C . HIS A 1 93 ? -4.129 -1.663 12.990 1.00 97.50 93 HIS A C 1
ATOM 686 O O . HIS A 1 93 ? -3.142 -1.429 12.294 1.00 97.50 93 HIS A O 1
ATOM 692 N N . ILE A 1 94 ? -5.198 -0.876 13.047 1.00 98.19 94 ILE A N 1
ATOM 693 C CA . ILE A 1 94 ? -5.332 0.372 12.309 1.00 98.19 94 ILE A CA 1
ATOM 694 C C . ILE A 1 94 ? -5.581 1.473 13.331 1.00 98.19 94 ILE A C 1
ATOM 696 O O . ILE A 1 94 ? -6.453 1.338 14.194 1.00 98.19 94 ILE A O 1
ATOM 700 N N . GLU A 1 95 ? -4.822 2.554 13.227 1.00 97.12 95 GLU A N 1
ATOM 701 C CA . GLU A 1 95 ? -5.054 3.784 13.979 1.00 97.12 95 GLU A CA 1
ATOM 702 C C . GLU A 1 95 ? -5.343 4.939 13.020 1.00 97.12 95 GLU A C 1
ATOM 704 O O . GLU A 1 95 ? -5.145 4.829 11.814 1.00 97.12 95 GLU A O 1
ATOM 709 N N . THR A 1 96 ? -5.815 6.066 13.544 1.00 96.19 96 THR A N 1
ATOM 710 C CA . THR A 1 96 ? -5.931 7.309 12.774 1.00 96.19 96 THR A CA 1
ATOM 711 C C . THR A 1 96 ? -4.959 8.320 13.356 1.00 96.19 96 THR A C 1
ATOM 713 O O . THR A 1 96 ? -4.993 8.583 14.561 1.00 96.19 96 THR A O 1
ATOM 716 N N . ASN A 1 97 ? -4.086 8.883 12.521 1.00 95.44 97 ASN A N 1
ATOM 717 C CA . ASN A 1 97 ? -3.127 9.886 12.971 1.00 95.44 97 ASN A CA 1
ATOM 718 C C . ASN A 1 97 ? -3.771 11.281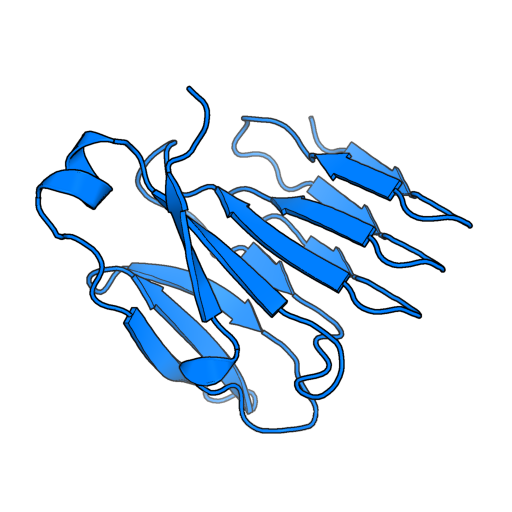 13.110 1.00 95.44 97 ASN A C 1
ATOM 720 O O . ASN A 1 97 ? -4.953 11.490 12.836 1.00 95.44 97 ASN A O 1
ATOM 724 N N . ASN A 1 98 ? -2.974 12.266 13.532 1.00 95.62 98 ASN A N 1
ATOM 725 C CA . ASN A 1 98 ? -3.450 13.640 13.741 1.00 95.62 98 ASN A CA 1
ATOM 726 C C . ASN A 1 98 ? -3.874 14.361 12.449 1.00 95.62 98 ASN A C 1
ATOM 728 O O . ASN A 1 98 ? -4.596 15.355 12.533 1.00 95.62 98 ASN A O 1
ATOM 732 N N . ASP A 1 99 ? -3.447 13.865 11.288 1.00 94.00 99 ASP A N 1
ATOM 733 C CA . ASP A 1 99 ? -3.790 14.404 9.971 1.00 94.00 99 ASP A CA 1
ATOM 734 C C . ASP A 1 99 ? -5.036 13.722 9.375 1.00 94.00 99 ASP A C 1
ATOM 736 O O . ASP A 1 99 ? -5.483 14.083 8.289 1.00 94.00 99 ASP A O 1
ATOM 740 N N . GLY A 1 100 ? -5.629 12.764 10.099 1.00 93.81 100 GLY A N 1
ATOM 741 C CA . GLY A 1 100 ? -6.809 12.017 9.667 1.00 93.81 100 GLY A CA 1
ATOM 742 C C . GLY A 1 100 ? -6.506 10.827 8.755 1.00 93.81 100 GLY A C 1
ATOM 743 O O . GLY A 1 100 ? -7.446 10.196 8.282 1.00 93.81 100 GLY A O 1
ATOM 744 N N . LEU A 1 101 ? -5.231 10.497 8.526 1.00 96.75 101 LEU A N 1
ATOM 745 C CA . LEU A 1 101 ? -4.837 9.328 7.737 1.00 96.75 101 LEU A CA 1
ATOM 746 C C . LEU A 1 101 ? -4.980 8.050 8.559 1.00 96.75 101 LEU A C 1
ATOM 748 O O . LEU A 1 101 ? -4.708 8.045 9.765 1.00 96.75 101 LEU A O 1
ATOM 752 N N . SER A 1 102 ? -5.350 6.959 7.892 1.00 97.94 102 SER A N 1
ATOM 753 C CA . SER A 1 102 ? -5.318 5.628 8.496 1.00 97.94 102 SER A CA 1
ATOM 754 C C . SER A 1 102 ? -3.879 5.116 8.516 1.00 97.94 102 SER A C 1
ATOM 756 O O . SER A 1 102 ? -3.171 5.188 7.517 1.00 97.94 102 SER A O 1
ATOM 758 N N . VAL A 1 103 ? -3.439 4.613 9.661 1.00 97.88 103 VAL A N 1
ATOM 759 C CA . VAL A 1 103 ? -2.095 4.082 9.888 1.00 97.88 103 VAL A CA 1
ATOM 760 C C . VAL A 1 103 ? -2.214 2.586 10.106 1.00 97.88 103 VAL A C 1
ATOM 762 O O . VAL A 1 103 ? -2.864 2.155 11.060 1.00 97.88 103 VAL A O 1
ATOM 765 N N . VAL A 1 104 ? -1.610 1.798 9.223 1.00 98.12 104 VAL A N 1
ATOM 766 C CA . VAL A 1 104 ? -1.614 0.338 9.307 1.00 98.12 104 VAL A CA 1
ATOM 767 C C . VAL A 1 104 ? -0.353 -0.122 10.014 1.00 98.12 104 VAL A C 1
ATOM 769 O O . VAL A 1 104 ? 0.766 0.175 9.587 1.00 98.12 104 VAL A O 1
ATOM 772 N N . PHE A 1 105 ? -0.549 -0.900 11.071 1.00 97.44 105 PHE A N 1
ATOM 773 C CA . PHE A 1 105 ? 0.530 -1.498 11.833 1.00 97.44 105 PHE A CA 1
ATOM 774 C C . PHE A 1 105 ? 0.542 -3.015 11.688 1.00 97.44 105 PHE A C 1
ATOM 776 O O . PHE A 1 105 ? -0.488 -3.662 11.876 1.00 97.44 105 PHE A O 1
ATOM 783 N N . LEU A 1 106 ? 1.730 -3.584 11.489 1.00 96.44 106 LEU A N 1
ATOM 784 C CA . LEU A 1 106 ? 2.016 -5.014 11.558 1.00 96.44 106 LEU A CA 1
ATOM 785 C C . LEU A 1 106 ? 2.976 -5.267 12.725 1.00 96.44 106 LEU A C 1
ATOM 787 O O . LEU A 1 106 ? 4.089 -4.766 12.747 1.00 96.44 106 LEU A O 1
ATOM 791 N N . ASN A 1 107 ? 2.556 -6.037 13.731 1.00 93.44 107 ASN A N 1
ATOM 792 C CA . ASN A 1 107 ? 3.385 -6.373 14.904 1.00 93.44 107 ASN A CA 1
ATOM 793 C C . ASN A 1 107 ? 3.994 -5.150 15.638 1.00 93.44 107 ASN A C 1
ATOM 795 O O . ASN A 1 107 ? 5.090 -5.234 16.190 1.00 93.44 107 ASN A O 1
ATOM 799 N N . ASN A 1 108 ? 3.232 -4.051 15.721 1.00 91.56 108 ASN A N 1
ATOM 800 C CA . ASN A 1 108 ? 3.619 -2.738 16.278 1.00 91.56 108 ASN A CA 1
ATOM 801 C C . ASN A 1 108 ? 4.573 -1.909 15.408 1.00 91.56 108 ASN A C 1
ATOM 803 O O . ASN A 1 108 ? 5.097 -0.898 15.872 1.00 91.56 108 ASN A O 1
ATOM 807 N N . GLU A 1 109 ? 4.786 -2.319 14.167 1.00 94.25 109 GLU A N 1
ATOM 808 C CA . GLU A 1 109 ? 5.547 -1.571 13.183 1.00 94.25 109 GLU A CA 1
ATOM 809 C C . GLU A 1 109 ? 4.605 -0.902 12.187 1.00 94.25 109 GLU A C 1
ATOM 811 O O . GLU A 1 109 ? 3.679 -1.541 11.694 1.00 94.25 109 GLU A O 1
ATOM 816 N N . GLU A 1 110 ? 4.812 0.387 11.924 1.00 96.38 110 GLU A N 1
ATOM 817 C CA . GLU A 1 110 ? 4.039 1.133 10.932 1.00 96.38 110 GLU A CA 1
ATOM 818 C C . GLU A 1 110 ? 4.497 0.742 9.526 1.00 96.38 110 GLU A C 1
ATOM 820 O O . GLU A 1 110 ? 5.646 0.986 9.162 1.00 96.38 110 GLU A O 1
ATOM 825 N N . ILE A 1 111 ? 3.595 0.165 8.734 1.00 97.00 111 ILE A N 1
ATOM 826 C CA . ILE A 1 111 ? 3.923 -0.313 7.384 1.00 97.00 111 ILE A CA 1
ATOM 827 C C . ILE A 1 111 ? 3.271 0.524 6.285 1.00 97.00 111 ILE A C 1
ATOM 829 O O . ILE A 1 111 ? 3.838 0.643 5.201 1.00 97.00 111 ILE A O 1
ATOM 833 N N . ALA A 1 112 ? 2.119 1.145 6.558 1.00 97.88 112 ALA A N 1
ATOM 834 C CA . ALA A 1 112 ? 1.419 1.958 5.571 1.00 97.88 112 ALA A CA 1
ATOM 835 C C . ALA A 1 112 ? 0.666 3.141 6.193 1.00 97.88 112 ALA A C 1
ATOM 837 O O . ALA A 1 112 ? 0.026 3.018 7.239 1.00 97.88 112 ALA A O 1
ATOM 838 N N . LEU A 1 113 ? 0.706 4.270 5.492 1.00 98.00 113 LEU A N 1
ATOM 839 C CA . LEU A 1 113 ? -0.160 5.426 5.677 1.00 98.00 113 LEU A CA 1
ATOM 840 C C . LEU A 1 113 ? -1.147 5.471 4.519 1.00 98.00 113 LEU A C 1
ATOM 842 O O . LEU A 1 113 ? -0.750 5.492 3.357 1.00 98.00 113 LEU A O 1
ATOM 846 N N . VAL A 1 114 ? -2.433 5.497 4.840 1.00 98.56 114 VAL A N 1
ATOM 847 C CA . VAL A 1 114 ? -3.511 5.361 3.866 1.00 98.56 114 VAL A CA 1
ATOM 848 C C . VAL A 1 114 ? -4.403 6.586 3.940 1.00 98.56 114 VAL A C 1
ATOM 850 O O . VAL A 1 114 ? -5.045 6.860 4.961 1.00 98.56 114 VAL A O 1
ATOM 853 N N . ASN A 1 115 ? -4.434 7.328 2.841 1.00 97.88 115 ASN A N 1
ATOM 854 C CA . ASN A 1 115 ? -5.412 8.371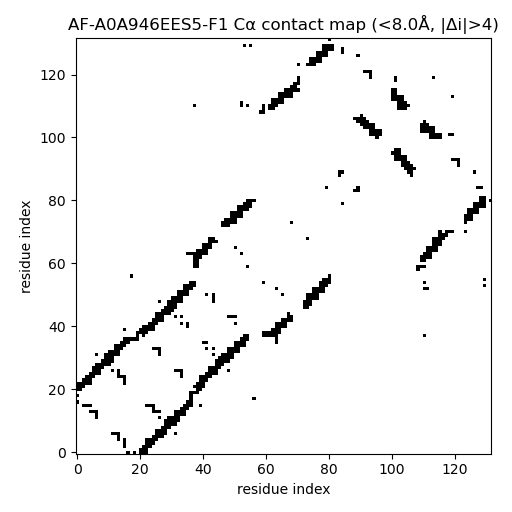 2.614 1.00 97.88 115 ASN A CA 1
ATOM 855 C C . ASN A 1 115 ? -6.654 7.749 1.975 1.00 97.88 115 ASN A C 1
ATOM 857 O O . ASN A 1 115 ? -6.576 7.113 0.930 1.00 97.88 115 ASN A O 1
ATOM 861 N N . THR A 1 116 ? -7.792 7.919 2.633 1.00 94.94 116 THR A N 1
ATOM 862 C CA . THR A 1 116 ? -9.065 7.337 2.220 1.00 94.94 116 THR A CA 1
ATOM 863 C C . THR A 1 116 ? -10.207 8.213 2.725 1.00 94.94 116 THR A C 1
ATOM 865 O O . THR A 1 116 ? -10.117 8.813 3.800 1.00 94.94 116 THR A O 1
ATOM 868 N N . GLU A 1 117 ? -11.284 8.329 1.947 1.00 88.38 117 GLU A N 1
ATOM 869 C CA . GLU A 1 117 ? -12.449 9.146 2.319 1.00 88.38 117 GLU A CA 1
ATOM 870 C C . GLU A 1 117 ? -13.321 8.481 3.394 1.00 88.38 117 GLU A C 1
ATOM 872 O O . GLU A 1 117 ? -14.056 9.154 4.125 1.00 88.38 117 GLU A O 1
ATOM 877 N N . THR A 1 118 ? -13.241 7.156 3.503 1.00 89.38 118 THR A N 1
ATOM 878 C CA . THR A 1 118 ? -13.985 6.345 4.470 1.00 89.38 118 THR A CA 1
ATOM 879 C C . THR A 1 118 ? -13.024 5.617 5.401 1.00 89.38 118 THR A C 1
ATOM 881 O O . THR A 1 118 ? -11.913 5.314 4.989 1.00 89.38 118 THR A O 1
ATOM 884 N N . PRO A 1 119 ? -13.415 5.295 6.648 1.00 89.06 119 PRO A N 1
ATOM 885 C CA . PRO A 1 119 ? -12.519 4.590 7.559 1.00 89.06 119 PRO A CA 1
ATOM 886 C C . PRO A 1 119 ? -12.027 3.263 6.970 1.00 89.06 119 PRO A C 1
ATOM 888 O O . PRO A 1 119 ? -12.854 2.427 6.613 1.00 89.06 119 PRO A O 1
ATOM 891 N N . LEU A 1 120 ? -10.706 3.065 6.939 1.00 97.00 120 LEU A N 1
ATOM 892 C CA . LEU A 1 120 ? -10.096 1.777 6.615 1.00 97.00 120 LEU A CA 1
ATOM 893 C C . LEU A 1 120 ? -10.427 0.765 7.719 1.00 97.00 120 LEU A C 1
ATOM 895 O O . LEU A 1 120 ? -10.245 1.038 8.911 1.00 97.00 120 LEU A O 1
ATOM 899 N N . LEU A 1 121 ? -10.904 -0.411 7.330 1.00 97.06 121 LEU A N 1
ATOM 900 C CA . LEU A 1 121 ? -11.284 -1.492 8.227 1.00 97.06 121 LEU A CA 1
ATOM 901 C C . LEU A 1 121 ? -10.352 -2.691 8.054 1.00 97.06 121 LEU A C 1
ATOM 903 O O . LEU A 1 121 ? -9.768 -2.926 7.005 1.00 97.06 121 LEU A O 1
ATOM 907 N N . LEU A 1 122 ? -10.285 -3.543 9.082 1.00 97.25 122 LEU A N 1
ATOM 908 C CA . LEU A 1 122 ? -9.549 -4.811 8.985 1.00 97.25 122 LEU A CA 1
ATOM 909 C C . LEU A 1 122 ? -10.109 -5.753 7.905 1.00 97.25 122 LEU A C 1
ATOM 911 O O . LEU A 1 122 ? -9.420 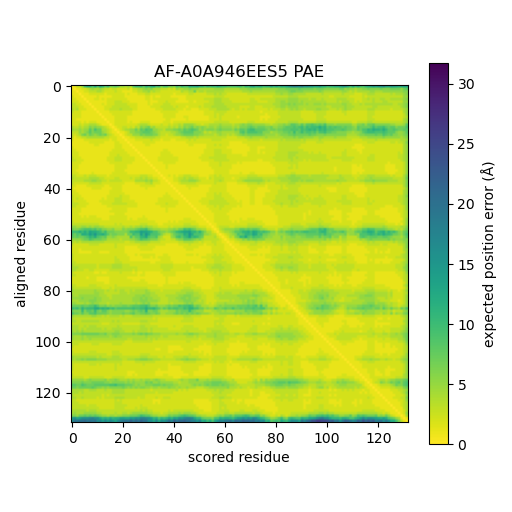-6.684 7.511 1.00 97.25 122 LEU A O 1
ATOM 915 N N . GLY A 1 123 ? -11.357 -5.549 7.466 1.00 97.38 123 GLY A N 1
ATOM 916 C CA . GLY A 1 123 ? -11.955 -6.311 6.366 1.00 97.38 123 GLY A CA 1
ATOM 917 C C . GLY A 1 123 ? -11.372 -5.971 4.993 1.00 97.38 123 GLY A C 1
ATOM 918 O O . GLY A 1 123 ? -11.488 -6.793 4.090 1.00 97.38 123 GLY A O 1
ATOM 919 N N . ASP A 1 124 ? -10.717 -4.817 4.873 1.00 98.06 124 ASP A N 1
ATOM 920 C CA . ASP A 1 124 ? -10.124 -4.313 3.631 1.00 98.06 124 ASP A CA 1
ATOM 921 C C . ASP A 1 124 ? -8.675 -4.800 3.457 1.00 98.06 124 ASP A C 1
ATOM 923 O O . ASP A 1 124 ? -8.038 -4.556 2.434 1.00 98.06 124 ASP A O 1
ATOM 927 N N . ILE A 1 125 ? -8.145 -5.486 4.478 1.00 98.50 125 ILE A N 1
ATOM 928 C CA . ILE A 1 125 ? -6.768 -5.964 4.539 1.00 98.50 125 ILE A CA 1
ATOM 929 C C . ILE A 1 125 ? -6.748 -7.488 4.451 1.00 98.50 125 ILE A C 1
ATOM 931 O O . ILE A 1 125 ? -7.351 -8.191 5.269 1.00 98.50 125 ILE A O 1
ATOM 935 N N . VAL A 1 126 ? -5.972 -8.008 3.505 1.00 97.94 126 VAL A N 1
ATOM 936 C CA . VAL A 1 126 ? -5.657 -9.433 3.388 1.00 97.94 126 VAL A CA 1
ATOM 937 C C . VAL A 1 126 ? -4.180 -9.686 3.661 1.00 97.94 126 VAL A C 1
ATOM 939 O O . VAL A 1 126 ? -3.338 -8.799 3.559 1.00 97.94 126 VAL A O 1
ATOM 942 N N . LEU A 1 127 ? -3.865 -10.921 4.047 1.00 96.62 127 LEU A N 1
ATOM 943 C CA . LEU A 1 127 ? -2.503 -11.357 4.334 1.00 96.62 127 LEU A CA 1
ATOM 944 C C . LEU A 1 127 ? -2.131 -12.511 3.413 1.00 96.62 127 LEU A C 1
ATOM 946 O O . LEU A 1 127 ? -2.886 -13.485 3.315 1.00 96.62 127 LEU A O 1
ATOM 950 N N . SER A 1 128 ? -0.936 -12.459 2.842 1.00 95.56 128 SER A N 1
ATOM 951 C CA . SER A 1 128 ? -0.396 -13.515 1.989 1.00 95.56 128 SER A CA 1
ATOM 952 C C . SER A 1 128 ? 1.065 -13.820 2.323 1.00 95.56 128 SER A C 1
ATOM 954 O O . SER A 1 128 ? 1.684 -13.180 3.178 1.00 95.56 128 SER A O 1
ATOM 956 N N . LYS A 1 129 ? 1.600 -14.871 1.695 1.00 94.50 129 LYS A N 1
ATOM 957 C CA . LYS A 1 129 ? 3.033 -15.167 1.726 1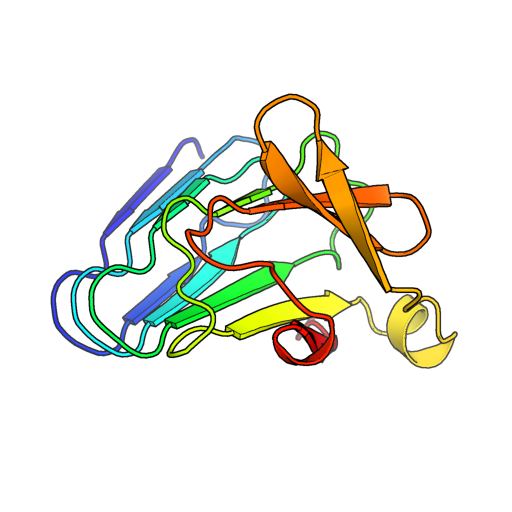.00 94.50 129 LYS A CA 1
ATOM 958 C C . LYS A 1 129 ? 3.691 -14.458 0.549 1.00 94.50 129 LYS A C 1
ATOM 960 O O . LYS A 1 129 ? 3.210 -14.596 -0.573 1.00 94.50 129 LYS A O 1
ATOM 965 N N . ALA A 1 130 ? 4.800 -13.773 0.798 1.00 88.19 130 ALA A N 1
ATOM 966 C CA . ALA A 1 130 ? 5.652 -13.281 -0.272 1.00 88.19 130 ALA A CA 1
ATOM 967 C C . ALA A 1 130 ? 6.211 -14.466 -1.076 1.00 88.19 130 ALA A C 1
ATOM 969 O O . ALA A 1 130 ? 6.649 -15.468 -0.504 1.00 88.19 130 ALA A O 1
ATOM 970 N N . ASN A 1 131 ? 6.180 -14.363 -2.405 1.00 69.94 131 ASN A N 1
ATOM 971 C CA . ASN A 1 131 ? 6.781 -15.358 -3.290 1.00 69.94 131 ASN A CA 1
ATOM 972 C C . ASN A 1 131 ? 8.293 -15.097 -3.373 1.00 69.94 131 ASN A C 1
ATOM 974 O O . ASN A 1 131 ? 8.754 -14.449 -4.308 1.00 69.94 131 ASN A O 1
ATOM 978 N N . THR A 1 132 ? 9.046 -15.562 -2.375 1.00 58.81 132 THR A N 1
ATOM 979 C CA . THR A 1 132 ? 10.520 -15.500 -2.359 1.00 58.81 132 THR A CA 1
ATOM 980 C C . THR A 1 132 ? 11.168 -16.704 -3.027 1.00 58.81 132 THR A C 1
ATOM 982 O O . THR A 1 132 ? 10.700 -17.834 -2.756 1.00 58.81 132 THR A O 1
#

Sequence (132 aa):
GEDVLFGGNGDDYIEGGSDTVRDFLNGGRGDDLLVAQQGDVLTGGEGLDTFAIDTSAGVFAQSAQIIDFNANDDQIEIMLDENSFDQGMKNIHIETNNDGLSVVFLNNEEIALVNTETPLLLGDIVLSKANT

Radius of gyration: 13.6 Å; Cα contacts (8 Å, |Δi|>4): 373; chains: 1; bounding box: 32×34×36 Å

Foldseek 3Di:
DQEEEEQAAEAEEAEQDDDLHEYEEEDHYYAYEYEDEARYEYEDHHAQYEAEYECQSDAHPHAYEYAEDELVRYAYEYAHAPVCVVVVQADWDWDADPVRWIFIDGNNGTHYTYDYPDDDDPVRYHYHHDPD

Nearest PDB structures (foldseek):
  2ml3-assembly1_A  TM=6.370E-01  e=1.664E-04  Azotobacter vinelandii
  7rah-assembly1_E  TM=6.665E-01  e=1.682E-02  Bordetella pertussis
  5juh-assembly1_A  TM=5.405E-01  e=1.995E-02  Marinomonas primoryensis
  3oxh-assembly1_A  TM=4.525E-01  e=1.606E+00  Mycobacterium tuberculosis